Protein 3LWC (pdb70)

Foldseek 3Di:
DDDDDQVQQPCPVPDDQKDWGWNDFPVRWTKTKMWHHAWDKDKDAAFKKKAWQAAKKWKDFPVDIDIHHHGDMDIGHGTIMMITGHGHTTMDMMITHHD

CATH 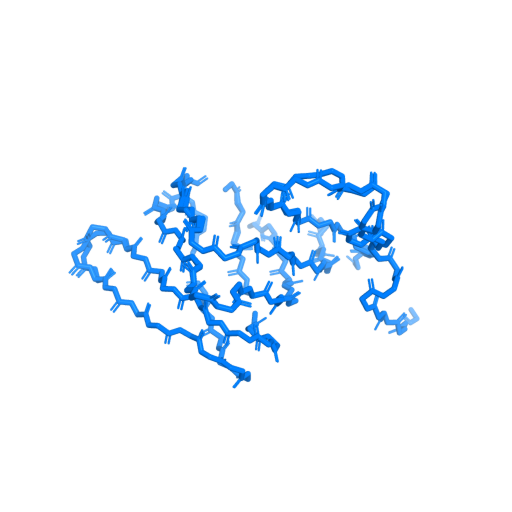classification: 2.60.120.10

InterPro domains:
  IPR010424 Acetate kinase EutQ [PF06249] (68-124)
  IPR010424 Acetate kinase EutQ [PTHR36169] (39-125)
  IPR011051 RmlC-like cupin domain superfamily [SSF51182] (10-126)
  IPR014710 RmlC-like jelly roll fold [G3DSA:2.60.120.10] (13-131)

Secondary structure (DSSP, 8-state):
-----GGGG-GGG--SSEEEEEEEE----EEEEEEE-TT-EEEE---EE--EEEEEEEEEETTEEEEE-TT-----TT--EEEEEEEEEEEEEEEEE--

Structure (mmCIF, N/CA/C/O backbone):
data_3LWC
#
_entry.id   3LWC
#
_cell.length_a   90.663
_cell.length_b   90.663
_cell.length_c   45.129
_cell.angle_alpha   90.000
_cell.angle_beta   90.000
_cell.angle_gamma   120.000
#
_symmetry.space_group_name_H-M   'P 65 2 2'
#
loop_
_entity.id
_entity.type
_entity.pdbx_description
1 polymer 'Uncharacterized protein'
2 non-polymer 'SULFATE ION'
3 non-polymer 1,2-ETHANEDIOL
4 water water
#
loop_
_atom_site.group_PDB
_atom_site.id
_atom_site.type_symbol
_atom_site.label_atom_id
_atom_site.label_alt_id
_atom_site.label_comp_id
_atom_site.label_asym_id
_atom_site.label_entity_id
_atom_site.label_seq_id
_atom_site.pdbx_PDB_ins_code
_atom_site.Cartn_x
_atom_site.Cartn_y
_atom_site.Cartn_z
_atom_site.occupancy
_atom_site.B_iso_or_equiv
_atom_site.auth_seq_id
_atom_site.auth_comp_id
_atom_site.auth_asym_id
_atom_site.auth_atom_id
_atom_site.pdbx_PDB_model_num
ATOM 6 N N . LYS A 1 5 ? 41.254 52.691 27.542 1.00 20.34 17 LYS A N 1
ATOM 7 C CA . LYS A 1 5 ? 41.312 51.243 27.832 1.00 16.63 17 LYS A CA 1
ATOM 8 C C . LYS A 1 5 ? 40.238 50.491 2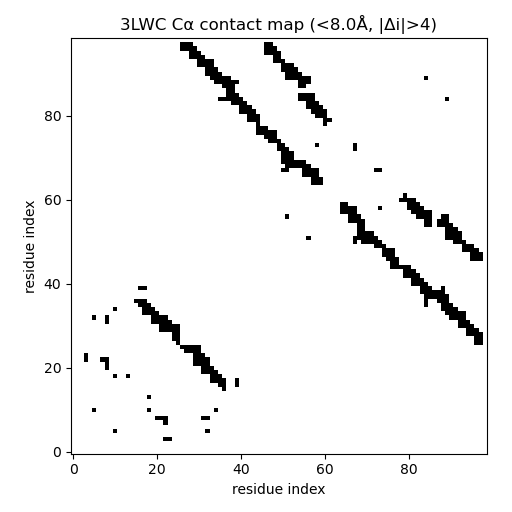7.056 1.00 12.43 17 LYS A C 1
ATOM 9 O O . LYS A 1 5 ? 39.192 51.039 26.699 1.00 13.46 17 LYS A O 1
ATOM 27 N N . ARG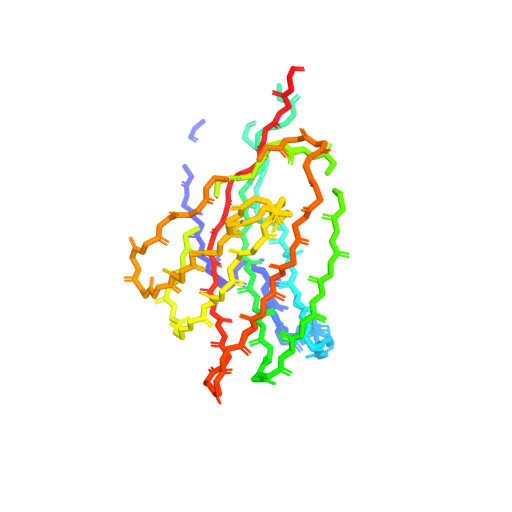 A 1 7 ? 37.115 48.268 26.353 1.00 8.85 19 ARG A N 1
ATOM 28 C CA . ARG A 1 7 ? 35.837 48.214 27.081 1.00 10.29 19 ARG A CA 1
ATOM 29 C C . ARG A 1 7 ? 34.867 47.324 26.311 1.00 9.70 19 ARG A C 1
ATOM 30 O O . ARG A 1 7 ? 34.819 47.365 25.094 1.00 10.63 19 ARG A O 1
ATOM 38 N N . LYS A 1 8 ? 34.053 46.556 27.023 1.00 9.59 20 LYS A N 1
ATOM 39 C CA . LYS A 1 8 ? 32.991 45.790 26.434 1.00 9.25 20 LYS A CA 1
ATOM 40 C C . LYS A 1 8 ? 31.638 46.373 26.823 1.00 9.17 20 LYS A C 1
ATOM 41 O O . LYS A 1 8 ? 31.450 46.844 27.969 1.00 10.32 20 LYS A O 1
ATOM 47 N N . PHE A 1 9 ? 30.726 46.347 25.868 1.00 7.83 21 PHE A N 1
ATOM 48 C CA . PHE A 1 9 ? 29.326 46.790 26.102 1.00 8.13 21 PHE A CA 1
ATOM 49 C C . PHE A 1 9 ? 28.382 45.719 25.629 1.00 8.67 21 PHE A C 1
ATOM 50 O O . PHE A 1 9 ? 28.673 44.999 24.659 1.00 9.10 21 PHE A O 1
ATOM 58 N N . THR A 1 10 ? 27.218 45.614 26.289 1.00 9.10 22 THR A N 1
ATOM 59 C CA . THR A 1 10 ? 26.156 44.756 25.833 1.00 9.72 22 THR A CA 1
ATOM 60 C C . THR A 1 10 ? 24.804 45.475 25.990 1.00 8.57 22 THR A C 1
ATOM 61 O O . THR A 1 10 ? 24.711 46.487 26.708 1.00 8.49 22 THR A O 1
ATOM 65 N N . ILE A 1 11 ? 23.768 44.922 25.345 1.00 9.15 23 ILE A N 1
ATOM 66 C CA . ILE A 1 11 ? 22.476 45.551 25.374 1.00 9.78 23 ILE A CA 1
ATOM 67 C C . ILE A 1 11 ? 21.939 45.623 26.791 1.00 8.90 23 ILE A C 1
ATOM 68 O O . ILE A 1 11 ? 21.150 46.531 27.120 1.00 9.68 23 ILE A O 1
ATOM 73 N N . ALA A 1 12 ? 22.334 44.705 27.665 1.00 9.19 24 ALA A N 1
ATOM 74 C CA . ALA A 1 12 ? 21.920 44.781 29.065 1.00 8.91 24 ALA A CA 1
ATOM 75 C C . ALA A 1 12 ? 22.325 46.093 29.740 1.00 9.15 24 ALA A C 1
ATOM 76 O O . ALA A 1 12 ? 21.668 46.554 30.692 1.00 11.11 24 ALA A O 1
ATOM 78 N N . ASP A 1 13 ? 23.407 46.722 29.279 1.00 8.68 25 ASP A N 1
ATOM 79 C CA . ASP A 1 13 ? 23.878 47.978 29.839 1.00 9.25 25 ASP A CA 1
ATOM 80 C C . ASP A 1 13 ? 22.883 49.117 29.618 1.00 9.87 25 ASP A C 1
ATOM 81 O O . ASP A 1 13 ? 22.967 50.114 30.323 1.00 11.29 25 ASP A O 1
ATOM 86 N N A ALA A 1 14 ? 21.957 48.938 28.673 0.50 9.66 26 ALA A N 1
ATOM 87 N N B ALA A 1 14 ? 22.014 49.020 28.612 0.50 10.59 26 ALA A N 1
ATOM 88 C CA A ALA A 1 14 ? 20.892 49.902 28.385 0.50 9.11 26 ALA A CA 1
ATOM 89 C CA B ALA A 1 14 ? 21.041 50.085 28.287 0.50 10.87 26 ALA A CA 1
ATOM 90 C C A ALA A 1 14 ? 19.639 49.754 29.247 0.50 9.82 26 ALA A C 1
ATOM 91 C C B ALA A 1 14 ? 19.759 49.909 29.099 0.50 12.24 26 ALA A C 1
ATOM 92 O O A ALA A 1 14 ? 18.685 50.565 29.030 0.50 8.93 26 ALA A O 1
ATOM 93 O O B ALA A 1 14 ? 19.115 50.873 29.580 0.50 12.02 26 ALA A O 1
ATOM 96 N N A SER A 1 15 ? 19.604 48.742 30.148 0.60 7.99 27 SER A N 1
ATOM 97 N N B SER A 1 15 ? 19.389 48.648 29.317 0.40 11.82 27 SER A N 1
ATOM 98 C CA A SER A 1 15 ? 18.505 48.548 31.098 0.60 8.71 27 SER A CA 1
ATOM 99 C CA B SER A 1 15 ? 18.185 48.357 30.094 0.40 12.36 27 SER A CA 1
ATOM 100 C C A SER A 1 15 ? 17.150 48.876 30.492 0.60 8.63 27 SER A C 1
ATOM 101 C C B SER A 1 15 ? 16.970 48.727 29.286 0.40 12.54 27 SER A C 1
ATOM 102 O O A SER A 1 15 ? 16.370 49.664 31.060 0.60 8.17 27 SER A O 1
ATOM 103 O O B SER A 1 15 ? 16.031 49.338 29.803 0.40 12.76 27 SER A O 1
ATOM 108 N N A LEU A 1 16 ? 16.867 48.285 29.329 0.60 8.75 28 LEU A N 1
ATOM 109 N N B LEU A 1 16 ? 16.981 48.347 28.018 0.40 12.77 28 LEU A N 1
ATOM 110 C CA A LEU A 1 16 ? 15.696 48.664 28.570 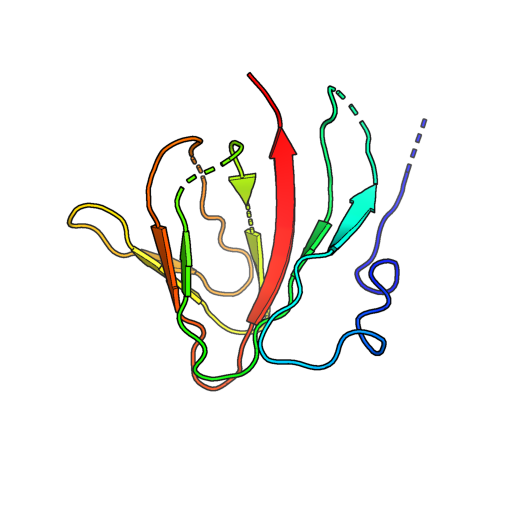0.60 8.96 28 LEU A CA 1
ATOM 111 C CA B LEU A 1 16 ? 15.989 48.876 27.110 0.40 12.96 28 LEU A CA 1
ATOM 112 C C A LEU A 1 16 ? 14.370 48.348 29.271 0.60 9.11 28 LEU A C 1
ATOM 113 C C B LEU A 1 16 ? 14.570 48.641 27.680 0.40 15.28 28 LEU A C 1
ATOM 114 O O A LEU A 1 16 ? 13.367 49.006 28.949 0.60 8.98 28 LEU A O 1
ATOM 115 O O B LEU A 1 16 ? 13.593 48.624 26.929 0.40 15.01 28 LEU A O 1
ATOM 124 N N A GLU A 1 17 ? 14.345 47.419 30.221 0.60 8.33 29 GLU A N 1
ATOM 125 N N B GLU A 1 17 ? 14.464 48.581 29.024 0.40 17.54 29 GLU A N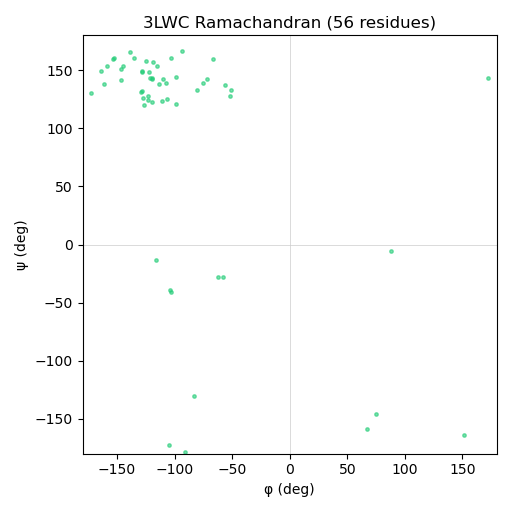 1
ATOM 126 C CA A GLU A 1 17 ? 13.108 47.115 30.943 0.60 7.98 29 GLU A CA 1
ATOM 127 C CA B GLU A 1 17 ? 13.170 48.319 29.715 0.40 18.51 29 GLU A CA 1
ATOM 128 C C A GLU A 1 17 ? 12.575 48.256 31.775 0.60 6.66 29 GLU A C 1
ATOM 129 C C B GLU A 1 17 ? 12.839 49.088 31.045 0.40 19.81 29 GLU A C 1
ATOM 130 O O A GLU A 1 17 ? 11.426 48.277 32.211 0.60 8.48 29 GLU A O 1
ATOM 131 O O B GLU A 1 17 ? 11.656 49.183 31.395 0.40 20.99 29 GLU A O 1
ATOM 142 N N A ARG A 1 18 ? 13.451 49.230 32.064 0.50 6.99 30 ARG A N 1
ATOM 143 N N B ARG A 1 18 ? 13.823 49.575 31.824 0.50 20.71 30 ARG A N 1
ATOM 144 C CA A ARG A 1 18 ? 13.040 50.440 32.756 0.50 7.90 30 ARG A CA 1
ATOM 145 C CA B ARG A 1 18 ? 13.484 50.515 32.877 0.50 21.50 30 ARG A CA 1
ATOM 146 C C A ARG A 1 18 ? 12.288 51.455 31.908 0.50 8.77 30 ARG A C 1
ATOM 147 C C B ARG A 1 18 ? 12.777 51.514 32.021 0.50 21.24 30 ARG A C 1
ATOM 148 O O A ARG A 1 18 ? 11.672 52.363 32.494 0.50 8.94 30 ARG A O 1
ATOM 149 O O B ARG A 1 18 ? 12.253 52.537 32.486 0.50 21.72 30 ARG A O 1
ATOM 164 N N A SER A 1 19 ? 12.356 51.337 30.583 0.50 9.21 31 SER A N 1
ATOM 165 N N B SER A 1 19 ? 12.775 51.163 30.741 0.50 20.81 31 SER A N 1
ATOM 166 C CA A SER A 1 19 ? 11.835 52.330 29.666 0.50 11.11 31 SER A CA 1
ATOM 167 C CA B SER A 1 19 ? 12.606 52.102 29.704 0.50 20.35 31 SER A CA 1
ATOM 168 C C A SER A 1 19 ? 10.850 51.693 28.718 0.50 11.18 31 SER A C 1
ATOM 169 C C B SER A 1 19 ? 11.267 51.855 29.051 0.50 19.06 31 SER A C 1
ATOM 170 O O A SER A 1 19 ? 11.056 51.703 27.498 0.50 10.72 31 SER A O 1
ATOM 171 O O B SER A 1 19 ? 11.083 50.971 28.208 0.50 19.02 31 SER A O 1
ATOM 176 N N A PRO A 1 20 ? 9.739 51.172 29.249 0.50 11.64 32 PRO A N 1
ATOM 177 N N B PRO A 1 20 ? 10.292 52.596 29.549 0.50 18.08 32 PRO A N 1
ATOM 178 C CA A PRO A 1 20 ? 8.710 50.686 28.350 0.50 12.07 32 PRO A CA 1
ATOM 179 C CA B PRO A 1 20 ? 9.020 52.818 28.946 0.50 17.96 32 PRO A CA 1
ATOM 180 C C A PRO A 1 20 ? 8.147 51.816 27.493 0.50 12.03 32 PRO A C 1
ATOM 181 C C B PRO A 1 20 ? 9.267 53.256 27.514 0.50 17.09 32 PRO A C 1
ATOM 182 O O A PRO A 1 20 ? 8.214 52.982 27.860 0.50 12.25 32 PRO A O 1
ATOM 183 O O B PRO A 1 20 ? 10.314 53.831 27.212 0.50 18.52 32 PRO A O 1
ATOM 190 N N A GLY A 1 21 ? 7.648 51.461 26.326 0.50 12.10 33 GLY A N 1
ATOM 191 N N B GLY A 1 21 ? 8.337 52.994 26.615 0.50 16.38 33 GLY A N 1
ATOM 192 C CA A GLY A 1 21 ? 7.165 52.476 25.410 0.50 11.39 33 GLY A CA 1
ATOM 193 C CA B GLY A 1 21 ? 8.417 53.641 25.324 0.50 16.12 33 GLY A CA 1
ATOM 194 C C A GLY A 1 21 ? 7.332 51.985 24.016 0.50 11.03 33 GLY A C 1
ATOM 195 C C B GLY A 1 21 ? 8.210 52.737 24.135 0.50 15.48 33 GLY A C 1
ATOM 196 O O A GLY A 1 21 ? 7.626 50.828 23.781 0.50 11.64 33 GLY A O 1
ATOM 197 O O B GLY A 1 21 ? 8.616 51.566 24.118 0.50 16.36 33 GLY A O 1
ATOM 198 N N A GLN A 1 22 ? 7.235 52.886 23.064 0.50 9.50 34 GLN A N 1
ATOM 199 N N B GLN A 1 22 ? 7.578 53.300 23.122 0.50 13.82 34 GLN A N 1
ATOM 200 C CA A GLN A 1 22 ? 7.296 52.476 21.692 0.50 9.39 34 GLN A CA 1
ATOM 201 C CA B GLN A 1 22 ? 7.439 52.647 21.845 0.50 13.18 34 GLN A CA 1
ATOM 202 C C A GLN A 1 22 ? 8.701 52.490 21.114 0.50 9.34 34 GLN A C 1
ATOM 203 C C B GLN A 1 22 ? 8.801 52.469 21.205 0.50 13.00 34 GLN A C 1
ATOM 204 O O A GLN A 1 22 ? 8.957 51.922 20.042 0.50 7.69 34 GLN A O 1
ATOM 205 O O B GLN A 1 22 ? 9.044 51.453 20.532 0.50 13.04 34 GLN A O 1
ATOM 216 N N A GLU A 1 23 ? 9.640 53.115 21.814 0.50 8.58 35 GLU A N 1
ATOM 217 N N B GLU A 1 23 ? 9.669 53.469 21.417 0.50 11.26 35 GLU A N 1
ATOM 218 C CA A GLU A 1 23 ? 10.984 53.188 21.305 0.50 9.41 35 GLU A CA 1
ATOM 219 C CA B GLU A 1 23 ? 11.067 53.445 21.070 0.50 11.11 35 GLU A CA 1
ATOM 220 C C A GLU A 1 23 ? 11.922 53.724 22.353 0.50 9.78 35 GLU A C 1
ATOM 221 C C B GLU A 1 23 ? 11.890 53.723 22.346 0.50 10.95 35 GLU A C 1
ATOM 222 O O A GLU A 1 23 ? 11.649 54.770 22.956 0.50 8.14 35 GLU A O 1
ATOM 223 O O B GLU A 1 23 ? 11.390 54.264 23.372 0.50 9.41 35 GLU A O 1
ATOM 234 N N A ALA A 1 24 ? 13.054 53.025 22.506 0.50 8.58 36 ALA A N 1
ATOM 235 N N B ALA A 1 24 ? 13.176 53.373 22.261 0.50 9.17 36 ALA A N 1
ATOM 236 C CA A ALA A 1 24 ? 14.173 53.486 23.346 0.50 8.75 36 ALA A CA 1
ATOM 237 C CA B ALA A 1 24 ? 14.124 53.695 23.338 0.50 9.01 36 ALA A CA 1
ATOM 238 C C A ALA A 1 24 ? 15.479 53.609 22.514 0.50 9.18 36 ALA A C 1
ATOM 239 C C B ALA A 1 24 ? 15.513 53.523 22.784 0.50 8.89 36 ALA A C 1
ATOM 240 O O A ALA A 1 24 ? 15.757 52.822 21.599 0.50 9.45 36 ALA A O 1
ATOM 241 O O B ALA A 1 24 ? 15.878 52.398 22.386 0.50 7.75 36 ALA A O 1
ATOM 244 N N . ASP A 1 25 ? 16.272 54.635 22.780 1.00 9.56 37 ASP A N 1
ATOM 245 C CA . ASP A 1 25 ? 17.650 54.700 22.263 1.00 10.69 37 ASP A CA 1
ATOM 246 C C . ASP A 1 25 ? 18.483 55.207 23.398 1.00 10.20 37 ASP A C 1
ATOM 247 O O . ASP A 1 25 ? 18.397 56.387 23.762 1.00 10.84 37 ASP A O 1
ATOM 252 N N . ILE A 1 26 ? 19.261 54.336 24.005 1.00 9.40 38 ILE A N 1
ATOM 253 C CA . ILE A 1 26 ? 19.944 54.618 25.249 1.00 8.85 38 ILE A CA 1
ATOM 254 C C . ILE A 1 26 ? 21.450 54.440 25.123 1.00 8.53 38 ILE A C 1
ATOM 255 O O . ILE A 1 26 ? 21.907 53.384 24.648 1.00 8.02 38 ILE A O 1
ATOM 260 N N . SER A 1 27 ? 22.203 55.466 25.525 1.00 8.57 39 SER A N 1
ATOM 261 C CA . SER A 1 27 ? 23.678 55.385 25.476 1.00 8.72 39 SER A CA 1
ATOM 262 C C . SER A 1 27 ? 24.178 54.455 26.540 1.00 10.24 39 SER A C 1
ATOM 263 O O . SER A 1 27 ? 23.660 54.418 27.665 1.00 12.38 39 SER A O 1
ATOM 266 N N . VAL A 1 28 ? 25.214 53.698 26.202 1.00 8.76 40 VAL A N 1
ATOM 267 C CA . VAL A 1 28 ? 25.900 52.812 27.142 1.00 9.55 40 VAL A CA 1
ATOM 268 C C . VAL A 1 28 ? 27.353 53.202 27.379 1.00 9.54 40 VAL A C 1
ATOM 269 O O . VAL A 1 28 ? 27.974 52.714 28.314 1.00 10.86 40 VAL A O 1
ATOM 273 N N . GLY A 1 29 ? 27.922 54.076 26.555 1.00 10.07 41 GLY A N 1
ATOM 274 C CA . GLY A 1 29 ? 29.318 54.480 26.774 1.00 10.63 41 GLY A CA 1
ATOM 275 C C . GLY A 1 29 ? 29.652 55.725 26.005 1.00 11.10 41 GLY A C 1
ATOM 276 O O . GLY A 1 29 ? 29.099 55.959 24.943 1.00 9.85 41 GLY A O 1
ATOM 277 N N . ASN A 1 30 ? 30.561 56.517 26.556 1.00 10.62 42 ASN A N 1
ATOM 278 C CA . ASN A 1 30 ? 31.133 57.628 25.814 1.00 12.96 42 ASN A CA 1
ATOM 279 C C . ASN A 1 30 ? 32.628 57.393 25.715 1.00 14.37 42 ASN A C 1
ATOM 280 O O . ASN A 1 30 ? 33.299 57.170 26.740 1.00 14.17 42 ASN A O 1
ATOM 285 N N . LEU A 1 31 ? 33.115 57.358 24.495 1.00 16.96 43 LEU A N 1
ATOM 286 C CA . LEU A 1 31 ? 34.505 56.940 24.219 1.00 19.58 43 LEU A CA 1
ATOM 287 C C . LEU A 1 31 ? 35.323 58.178 23.929 1.00 20.79 43 LEU A C 1
ATOM 288 O O . LEU A 1 31 ? 34.806 59.168 23.398 1.00 22.78 43 LEU A O 1
ATOM 293 N N . GLY A 1 38 ? 35.631 64.263 21.007 1.00 31.92 50 GLY A N 1
ATOM 294 C CA . GLY A 1 38 ? 34.442 63.463 21.345 1.00 31.16 50 GLY A CA 1
ATOM 295 C C . GLY A 1 38 ? 33.249 64.370 21.611 1.00 31.08 50 GLY A C 1
ATOM 296 O O . GLY A 1 38 ? 33.274 65.543 21.227 1.00 32.62 50 GLY A O 1
ATOM 297 N N . PRO A 1 39 ? 32.186 63.849 22.253 1.00 29.67 51 PRO A N 1
ATOM 298 C CA . PRO A 1 39 ? 32.049 62.451 22.646 1.00 28.30 51 PRO A CA 1
ATOM 299 C C . PRO A 1 39 ? 31.733 61.572 21.431 1.00 25.03 51 PRO A C 1
ATOM 300 O O . PRO A 1 39 ? 30.987 61.988 20.558 1.00 26.87 51 PRO A O 1
ATOM 304 N N . ILE A 1 40 ? 32.345 60.401 21.371 1.00 21.36 52 ILE A N 1
ATOM 305 C CA . ILE A 1 40 ? 31.877 59.333 20.497 1.00 18.92 52 ILE A CA 1
ATOM 306 C C . ILE A 1 40 ? 31.061 58.427 21.412 1.00 15.75 52 ILE A C 1
ATOM 307 O O . ILE A 1 40 ? 31.555 57.944 22.431 1.00 15.59 52 ILE A O 1
ATOM 312 N N . THR A 1 41 ? 29.793 58.250 21.086 1.00 10.79 53 THR A N 1
ATOM 313 C CA . THR A 1 41 ? 28.864 57.585 21.991 1.00 10.44 53 THR A CA 1
ATOM 314 C C . THR A 1 41 ? 28.400 56.289 21.367 1.00 9.23 53 THR A C 1
ATOM 315 O O . THR A 1 41 ? 28.109 56.220 20.165 1.00 11.14 53 THR A O 1
ATOM 319 N N A ILE A 1 42 ? 28.315 55.263 22.202 0.50 6.98 54 ILE A N 1
ATOM 320 N N B ILE A 1 42 ? 28.327 55.247 22.171 0.50 8.36 54 ILE A N 1
ATOM 321 C CA A ILE A 1 42 ? 27.800 53.947 21.840 0.50 6.47 54 ILE A CA 1
ATOM 322 C CA B ILE A 1 42 ? 27.781 53.983 21.720 0.50 8.74 54 ILE A CA 1
ATOM 323 C C A ILE A 1 42 ? 26.442 53.781 22.520 0.50 6.66 54 ILE A C 1
ATOM 324 C C B ILE A 1 42 ? 26.489 53.705 22.512 0.50 8.09 54 ILE A C 1
ATOM 325 O O A ILE A 1 42 ? 26.279 54.180 23.677 0.50 6.78 54 ILE A O 1
ATOM 326 O O B ILE A 1 42 ? 26.423 53.929 23.730 0.50 8.04 54 ILE A O 1
ATOM 335 N N . GLY A 1 43 ? 25.481 53.201 21.818 1.00 7.01 55 GLY A N 1
ATOM 336 C CA . GLY A 1 43 ? 24.193 52.930 22.411 1.00 7.66 55 GLY A CA 1
ATOM 337 C C . GLY A 1 43 ? 23.487 51.747 21.813 1.00 6.17 55 GLY A C 1
ATOM 338 O O . GLY A 1 43 ? 23.948 51.173 20.836 1.00 7.29 55 GLY A O 1
ATOM 339 N N . TYR A 1 44 ? 22.349 51.415 22.392 1.00 6.78 56 TYR A N 1
ATOM 340 C CA . TYR A 1 44 ? 21.446 50.412 21.850 1.00 7.31 56 TYR A CA 1
ATOM 341 C C . TYR A 1 44 ? 20.043 50.962 21.752 1.00 8.27 56 TYR A C 1
ATOM 342 O O . TYR A 1 44 ? 19.641 51.802 22.572 1.00 8.80 56 TYR A O 1
ATOM 351 N N . GLY A 1 45 ? 19.305 50.494 20.753 1.00 7.95 57 GLY A N 1
ATOM 352 C CA . GLY A 1 45 ? 17.924 50.901 20.553 1.00 9.07 57 GLY A CA 1
ATOM 353 C C . GLY A 1 45 ? 16.950 49.745 20.498 1.00 8.86 57 GLY A C 1
ATOM 354 O O . GLY A 1 45 ? 17.302 48.607 20.119 1.00 8.34 57 GLY A O 1
ATOM 355 N N A ARG A 1 46 ? 15.689 50.045 20.775 0.50 8.42 58 ARG A N 1
ATOM 356 N N B ARG A 1 46 ? 15.720 49.992 20.963 0.50 8.03 58 ARG A N 1
ATOM 357 C CA A ARG A 1 46 ? 14.615 49.066 20.734 0.50 8.76 58 ARG A CA 1
ATOM 358 C CA B ARG A 1 46 ? 14.577 49.085 20.801 0.50 8.16 58 ARG A CA 1
ATOM 359 C C A ARG A 1 46 ? 13.383 49.767 20.216 0.50 8.70 58 ARG A C 1
ATOM 360 C C B ARG A 1 46 ? 13.460 49.849 20.098 0.50 8.08 58 ARG A C 1
ATOM 361 O O A ARG A 1 46 ? 12.985 50.802 20.764 0.50 8.20 58 ARG A O 1
ATOM 362 O O B ARG A 1 46 ? 13.236 51.031 20.358 0.50 8.09 58 ARG A O 1
ATOM 377 N N . TYR A 1 47 ? 12.753 49.151 19.202 1.00 8.99 59 TYR A N 1
ATOM 378 C CA . TYR A 1 47 ? 11.565 49.667 18.569 1.00 8.41 59 TYR A CA 1
ATOM 379 C C . TYR A 1 47 ? 10.474 48.637 18.696 1.00 8.57 59 TYR A C 1
ATOM 380 O O . TYR A 1 47 ? 10.656 47.472 18.326 1.00 9.13 59 TYR A O 1
ATOM 389 N N . ALA A 1 48 ? 9.313 49.058 19.206 1.00 8.80 60 ALA A N 1
ATOM 390 C CA . ALA A 1 48 ? 8.135 48.188 19.225 1.00 8.16 60 ALA A CA 1
ATOM 391 C C . ALA A 1 48 ? 7.682 47.929 17.793 1.00 8.82 60 ALA A C 1
ATOM 392 O O . ALA A 1 48 ? 7.952 48.721 16.905 1.00 9.24 60 ALA A O 1
ATOM 394 N N . PRO A 1 49 ? 6.918 46.856 17.570 1.00 8.57 61 PRO A N 1
ATOM 395 C CA . PRO A 1 49 ? 6.360 46.606 16.240 1.00 8.61 61 PRO A CA 1
ATOM 396 C C . PRO A 1 49 ? 5.547 47.766 15.728 1.00 9.02 61 PRO A C 1
ATOM 397 O O . PRO A 1 49 ? 4.739 48.348 16.452 1.00 9.73 61 PRO A O 1
ATOM 401 N N . GLY A 1 50 ? 5.743 48.083 14.450 1.00 9.79 62 GLY A N 1
ATOM 402 C CA . GLY A 1 50 ? 4.855 48.973 13.758 1.00 12.32 62 GLY A CA 1
ATOM 403 C C . GLY A 1 50 ? 4.925 50.424 14.107 1.00 13.98 62 GLY A C 1
ATOM 404 O O . GLY A 1 50 ? 3.889 51.130 13.968 1.00 19.94 62 GLY A O 1
ATOM 405 N N A GLN A 1 51 ? 6.078 50.865 14.644 0.50 13.60 63 GLN A N 1
ATOM 406 N N B GLN A 1 51 ? 6.057 50.906 14.500 0.50 12.31 63 GLN A N 1
ATOM 407 C CA A GLN A 1 51 ? 6.392 52.256 15.156 0.50 13.82 63 GLN A CA 1
ATOM 408 C CA B GLN A 1 51 ? 6.102 52.278 14.896 0.50 12.65 63 GLN A CA 1
ATOM 409 C C A GLN A 1 51 ? 7.081 53.062 14.041 0.50 13.05 63 GLN A C 1
ATOM 410 C C B GLN A 1 51 ? 6.842 53.033 13.881 0.50 12.70 63 GLN A C 1
ATOM 411 O O A GLN A 1 51 ? 8.080 52.547 13.507 0.50 10.60 63 GLN A O 1
ATOM 412 O O B GLN A 1 51 ? 7.340 52.483 12.874 0.50 11.91 63 GLN A O 1
ATOM 423 N N A SER A 1 52 ? 6.541 54.256 13.643 0.50 11.47 64 SER A N 1
ATOM 424 N N B SER A 1 52 ? 6.952 54.323 14.160 0.50 12.15 64 SER A N 1
ATOM 425 C CA A SER A 1 52 ? 7.227 55.214 12.737 0.50 11.48 64 SER A CA 1
ATOM 426 C CA B SER A 1 52 ? 7.568 55.149 13.216 0.50 12.53 64 SER A CA 1
ATOM 427 C C A SER A 1 52 ? 7.540 56.584 13.391 0.50 10.96 64 SER A C 1
ATOM 428 C C B SER A 1 52 ? 7.734 56.511 13.751 0.50 11.82 64 SER A C 1
ATOM 429 O O A SER A 1 52 ? 6.624 57.177 13.974 0.50 10.56 64 SER A O 1
ATOM 430 O O B SER A 1 52 ? 7.014 57.014 14.622 0.50 11.23 64 SER A O 1
ATOM 435 N N . LEU A 1 53 ? 8.777 57.090 13.266 1.00 11.86 65 LEU A N 1
ATOM 436 C CA . LEU A 1 53 ? 9.081 58.419 13.675 1.00 13.92 65 LEU A CA 1
ATOM 437 C C . LEU A 1 53 ? 10.016 59.078 12.717 1.00 14.00 65 LEU A C 1
ATOM 438 O O . LEU A 1 53 ? 10.719 58.428 11.957 1.00 14.41 65 LEU A O 1
ATOM 443 N N . THR A 1 54 ? 9.983 60.388 12.754 1.00 12.11 66 THR A N 1
ATOM 444 C CA . THR A 1 54 ? 10.726 61.201 11.822 1.00 12.39 66 THR A CA 1
ATOM 445 C C . THR A 1 54 ? 11.509 62.189 12.630 1.00 11.60 66 THR A C 1
ATOM 446 O O . THR A 1 54 ? 10.960 62.852 13.529 1.00 12.39 66 THR A O 1
ATOM 450 N N . GLU A 1 55 ? 12.788 62.328 12.338 1.00 10.72 67 GLU A N 1
ATOM 451 C CA . GLU A 1 55 ? 13.681 63.190 13.087 1.00 10.88 67 GLU A CA 1
ATOM 452 C C . GLU A 1 55 ? 14.733 63.801 12.184 1.00 11.00 67 GLU A C 1
ATOM 453 O O . GLU A 1 55 ? 15.262 63.112 11.315 1.00 10.79 67 GLU A O 1
ATOM 455 N N . THR A 1 56 ? 15.078 65.049 12.407 1.00 9.55 68 THR A N 1
ATOM 456 C CA . THR A 1 56 ? 16.273 65.632 11.826 1.00 9.63 68 THR A CA 1
ATOM 457 C C . THR A 1 56 ? 17.434 65.249 12.700 1.00 10.71 68 THR A C 1
ATOM 458 O O . THR A 1 56 ? 17.444 65.523 13.898 1.00 13.90 68 THR A O 1
ATOM 470 N N . ALA A 1 58 ? 20.543 65.145 14.866 1.00 11.93 70 ALA A N 1
ATOM 471 C CA . ALA A 1 58 ? 21.341 66.117 15.607 1.00 12.60 70 ALA A CA 1
ATOM 472 C C . ALA A 1 58 ? 22.837 65.852 15.537 1.00 12.27 70 ALA A C 1
ATOM 473 O O . ALA A 1 58 ? 23.630 66.726 15.811 1.00 13.70 70 ALA A O 1
ATOM 475 N N A VAL A 1 59 ? 23.161 64.595 15.248 0.60 11.25 71 VAL A N 1
ATOM 476 N N B VAL A 1 59 ? 23.216 64.649 15.079 0.40 11.89 71 VAL A N 1
ATOM 477 C CA A VAL A 1 59 ? 24.519 64.117 15.153 0.60 10.91 71 VAL A CA 1
ATOM 478 C CA B VAL A 1 59 ? 24.596 64.130 15.124 0.40 11.93 71 VAL A CA 1
ATOM 479 C C A VAL A 1 59 ? 24.510 63.041 14.091 0.60 9.95 71 VAL A C 1
ATOM 480 C C B VAL A 1 59 ? 24.771 63.122 13.967 0.40 11.25 71 VAL A C 1
ATOM 481 O O A VAL A 1 59 ? 23.494 62.402 13.813 0.60 9.23 71 VAL A O 1
ATOM 482 O O B VAL A 1 59 ? 23.769 62.665 13.426 0.40 11.08 71 VAL A O 1
ATOM 489 N N A ASP A 1 60 ? 25.684 62.809 13.508 0.50 9.41 72 ASP A N 1
ATOM 490 N N B ASP A 1 60 ? 25.993 62.761 13.552 0.50 10.95 72 ASP A N 1
ATOM 491 C CA A ASP A 1 60 ? 25.925 61.675 12.613 0.50 9.35 72 ASP A CA 1
ATOM 492 C CA B ASP A 1 60 ? 26.105 61.623 12.641 0.50 10.79 72 ASP A CA 1
ATOM 493 C C A ASP A 1 60 ? 25.798 60.358 13.383 0.50 9.55 72 ASP A C 1
ATOM 494 C C B ASP A 1 60 ? 25.732 60.364 13.444 0.50 10.45 72 ASP A C 1
ATOM 495 O O A ASP A 1 60 ? 26.392 60.211 14.464 0.50 9.73 72 ASP A O 1
ATOM 496 O O B ASP A 1 60 ? 26.016 60.289 14.654 0.50 10.78 72 ASP A O 1
ATOM 505 N N . ASP A 1 61 ? 25.074 59.405 12.805 1.00 9.79 73 ASP A N 1
ATOM 506 C CA . ASP A 1 61 ? 24.690 58.165 13.488 1.00 10.93 73 ASP A CA 1
ATOM 507 C C . ASP A 1 61 ? 24.939 56.983 12.566 1.00 11.04 73 ASP A C 1
ATOM 508 O O . ASP A 1 61 ? 24.415 56.953 11.456 1.00 11.59 73 ASP A O 1
ATOM 513 N N . VAL A 1 62 ? 25.768 56.031 12.993 1.00 9.23 74 VAL A N 1
ATOM 514 C CA . VAL A 1 62 ? 25.967 54.755 12.302 1.00 9.65 74 VAL A CA 1
ATOM 515 C C . VAL A 1 62 ? 25.189 53.702 13.104 1.00 9.91 74 VAL A C 1
ATOM 516 O O . VAL A 1 62 ? 25.558 53.381 14.246 1.00 10.27 74 VAL A O 1
ATOM 536 N N . ILE A 1 64 ? 23.301 49.880 13.382 1.00 8.82 76 ILE A N 1
ATOM 537 C CA . ILE A 1 64 ? 23.258 48.489 12.882 1.00 9.16 76 ILE A CA 1
ATOM 538 C C . ILE A 1 64 ? 22.062 47.786 13.473 1.00 8.98 76 ILE A C 1
ATOM 539 O O . ILE A 1 64 ? 21.810 47.839 14.695 1.00 9.02 76 ILE A O 1
ATOM 544 N N . VAL A 1 65 ? 21.267 47.139 12.637 1.00 8.62 77 VAL A N 1
ATOM 545 C CA . VAL A 1 65 ? 20.119 46.388 13.107 1.00 8.65 77 VAL A CA 1
ATOM 546 C C . VAL A 1 65 ? 20.647 45.036 13.610 1.00 8.46 77 VAL A C 1
ATOM 547 O O . VAL A 1 65 ? 21.456 44.378 12.938 1.00 9.22 77 VAL A O 1
ATOM 551 N N . LEU A 1 66 ? 20.198 44.636 14.785 1.00 8.12 78 LEU A N 1
ATOM 552 C CA . LEU A 1 66 ? 20.592 43.369 15.397 1.00 8.59 78 LEU A CA 1
ATOM 553 C C . LEU A 1 66 ? 19.503 42.325 15.260 1.00 8.91 78 LEU A C 1
ATOM 554 O O . LEU A 1 66 ? 19.810 41.143 15.077 1.00 10.60 78 LEU A O 1
ATOM 559 N N . GLU A 1 67 ? 18.248 42.722 15.441 1.00 8.37 79 GLU A N 1
ATOM 560 C CA . GLU A 1 67 ? 17.102 41.819 15.356 1.00 8.81 79 GLU A CA 1
ATOM 561 C C . GLU A 1 67 ? 15.955 42.600 14.749 1.00 7.96 79 GLU A C 1
ATOM 562 O O . GLU A 1 67 ? 15.882 43.822 14.907 1.00 7.94 79 GLU A O 1
ATOM 568 N N . GLY A 1 68 ? 15.028 41.916 14.099 1.00 8.35 80 GLY A N 1
ATOM 569 C CA . GLY A 1 68 ? 13.884 42.566 13.520 1.00 8.83 80 GLY A CA 1
ATOM 570 C C . GLY A 1 68 ? 14.252 43.304 12.256 1.00 9.17 80 GLY A C 1
ATOM 571 O O . GLY A 1 68 ? 15.103 42.850 11.458 1.00 9.82 80 GLY A O 1
ATOM 572 N N . ARG A 1 69 ? 13.593 44.425 12.013 1.00 8.80 81 ARG A N 1
ATOM 573 C CA . ARG A 1 69 ? 13.747 45.121 10.744 1.00 8.97 81 ARG A CA 1
ATOM 574 C C . ARG A 1 69 ? 13.280 46.560 10.857 1.00 8.38 81 ARG A C 1
ATOM 575 O O . ARG A 1 69 ? 12.264 46.831 11.496 1.00 8.67 81 ARG A O 1
ATOM 583 N N . LEU A 1 70 ? 14.052 47.468 10.248 1.00 8.95 82 LEU A N 1
ATOM 584 C CA . LEU A 1 70 ? 13.680 48.882 10.088 1.00 9.35 82 LEU A CA 1
ATOM 585 C C . LEU A 1 70 ? 13.679 49.256 8.624 1.00 10.64 82 LEU A C 1
ATOM 586 O O . LEU A 1 70 ? 14.449 48.702 7.832 1.00 11.85 82 LEU A O 1
ATOM 591 N N . SER A 1 71 ? 12.819 50.180 8.254 1.00 9.47 83 SER A N 1
ATOM 592 C CA . SER A 1 71 ? 12.968 50.943 7.013 1.00 10.11 83 SER A CA 1
ATOM 593 C C . SER A 1 71 ? 13.380 52.351 7.377 1.00 9.56 83 SER A C 1
ATOM 594 O O . SER A 1 71 ? 12.924 52.880 8.395 1.00 10.60 83 SER A O 1
ATOM 597 N N . VAL A 1 72 ? 14.299 52.923 6.614 1.00 8.34 84 VAL A N 1
ATOM 598 C CA . VAL A 1 72 ? 14.809 54.269 6.840 1.00 9.09 84 VAL A CA 1
ATOM 599 C C . VAL A 1 72 ? 14.677 55.040 5.538 1.00 8.01 84 VAL A C 1
ATOM 600 O O . VAL A 1 72 ? 15.129 54.581 4.471 1.00 8.69 84 VAL A O 1
ATOM 604 N N . SER A 1 73 ? 14.022 56.189 5.626 1.00 9.35 85 SER A N 1
ATOM 605 C CA . SER A 1 73 ? 13.742 57.017 4.443 1.00 10.41 85 SER A CA 1
ATOM 606 C C . SER A 1 73 ? 14.211 58.443 4.634 1.00 10.93 85 SER A C 1
ATOM 607 O O . SER A 1 73 ? 14.063 59.006 5.713 1.00 11.80 85 SER A O 1
ATOM 610 N N A THR A 1 74 ? 14.848 58.997 3.600 0.50 11.35 86 THR A N 1
ATOM 611 N N B THR A 1 74 ? 14.713 59.012 3.551 0.50 10.41 86 THR A N 1
ATOM 612 C CA A THR A 1 74 ? 15.151 60.429 3.527 0.50 12.86 86 THR A CA 1
ATOM 613 C CA B THR A 1 74 ? 14.850 60.443 3.402 0.50 10.93 86 THR A CA 1
ATOM 614 C C A THR A 1 74 ? 15.138 60.892 2.075 0.50 14.45 86 THR A C 1
ATOM 615 C C B THR A 1 74 ? 13.832 60.871 2.344 0.50 12.61 86 THR A C 1
ATOM 616 O O A THR A 1 74 ? 15.410 60.115 1.165 0.50 15.36 86 THR A O 1
ATOM 617 O O B THR A 1 74 ? 13.014 60.058 1.874 0.50 12.86 86 THR A O 1
ATOM 624 N N A ASP A 1 75 ? 14.829 62.172 1.885 0.50 15.62 87 ASP A N 1
ATOM 625 N N B ASP A 1 75 ? 13.845 62.142 1.974 0.50 12.92 87 ASP A N 1
ATOM 626 C CA A ASP A 1 75 ? 14.641 62.725 0.558 0.50 16.84 87 ASP A CA 1
ATOM 627 C CA B ASP A 1 75 ? 13.045 62.550 0.829 0.50 13.92 87 ASP A CA 1
ATOM 628 C C A ASP A 1 75 ? 13.687 61.796 -0.180 0.50 17.74 87 ASP A C 1
ATOM 629 C C B ASP A 1 75 ? 13.491 61.707 -0.402 0.50 14.78 87 ASP A C 1
ATOM 630 O O A ASP A 1 75 ? 12.552 61.558 0.272 0.50 19.45 87 ASP A O 1
ATOM 631 O O B ASP A 1 75 ? 12.660 61.122 -1.098 0.50 16.42 87 ASP A O 1
ATOM 634 N N A GLY A 1 76 ? 14.149 61.256 -1.296 0.50 17.59 88 GLY A N 1
ATOM 635 N N B GLY A 1 76 ? 14.793 61.612 -0.636 0.50 14.23 88 GLY A N 1
ATOM 636 C CA A GLY A 1 76 ? 13.295 60.427 -2.125 0.50 17.58 88 GLY A CA 1
ATOM 637 C CA B GLY A 1 76 ? 15.295 60.982 -1.853 0.50 14.31 88 GLY A CA 1
ATOM 638 C C A GLY A 1 76 ? 13.699 58.976 -2.081 0.50 17.05 88 GLY A C 1
ATOM 639 C C B GLY A 1 76 ? 15.274 59.449 -1.939 0.50 14.56 88 GLY A C 1
ATOM 640 O O A GLY A 1 76 ? 13.437 58.228 -3.016 0.50 17.77 88 GLY A O 1
ATOM 641 O O B GLY A 1 76 ? 15.311 58.893 -3.034 0.50 15.16 88 GLY A O 1
ATOM 642 N N A GLU A 1 77 ? 14.310 58.551 -0.979 0.50 15.04 89 GLU A N 1
ATOM 643 N N B GLU A 1 77 ? 15.251 58.733 -0.815 0.50 13.70 89 GLU A N 1
ATOM 644 C CA A GLU A 1 77 ? 14.974 57.263 -0.977 0.50 14.84 89 GLU A CA 1
ATOM 645 C CA B GLU A 1 77 ? 15.404 57.252 -0.856 0.50 13.82 89 GLU A CA 1
ATOM 646 C C A GLU A 1 77 ? 14.756 56.498 0.314 0.50 12.96 89 GLU A C 1
ATOM 647 C C B GLU A 1 77 ? 14.707 56.524 0.332 0.50 12.55 89 GLU A C 1
ATOM 648 O O A GLU A 1 77 ? 14.965 57.034 1.392 0.50 11.38 89 GLU A O 1
ATOM 649 O O B GLU A 1 77 ? 14.425 57.147 1.358 0.50 12.01 89 GLU A O 1
ATOM 652 N N . THR 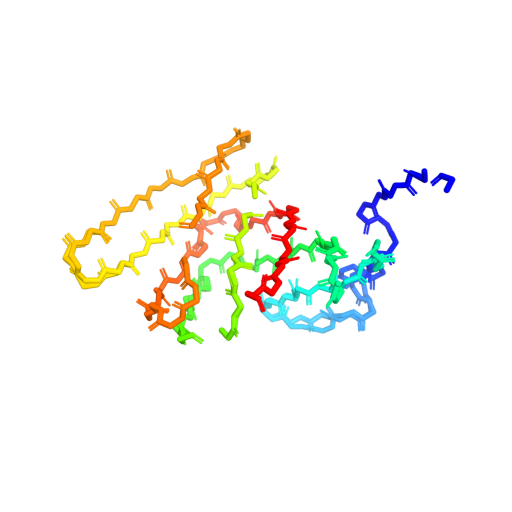A 1 78 ? 14.421 55.221 0.179 1.00 12.32 90 THR A N 1
ATOM 653 C CA . THR A 1 78 ? 14.106 54.339 1.305 1.00 12.46 90 THR A CA 1
ATOM 654 C C . THR A 1 78 ? 14.997 53.127 1.201 1.00 10.71 90 THR A C 1
ATOM 655 O O . THR A 1 78 ? 15.199 52.566 0.112 1.00 12.22 90 THR A O 1
ATOM 659 N N . VAL A 1 79 ? 15.546 52.704 2.331 1.00 9.45 91 VAL A N 1
ATOM 660 C CA . VAL A 1 79 ? 16.274 51.449 2.453 1.00 9.42 91 VAL A CA 1
ATOM 661 C C . VAL A 1 79 ? 15.649 50.638 3.579 1.00 9.76 91 VAL A C 1
ATOM 662 O O . VAL A 1 79 ? 14.970 51.183 4.447 1.00 10.02 91 VAL A O 1
ATOM 666 N N . THR A 1 80 ? 15.853 49.330 3.545 1.00 10.93 92 THR A N 1
ATOM 667 C CA . THR A 1 80 ? 15.460 48.510 4.679 1.00 11.91 92 THR A CA 1
ATOM 668 C C . THR A 1 80 ? 16.676 47.830 5.234 1.00 12.07 92 THR A C 1
ATOM 669 O O . THR A 1 80 ? 17.558 47.376 4.484 1.00 16.24 92 THR A O 1
ATOM 673 N N . ALA A 1 81 ? 16.725 47.694 6.547 1.00 10.99 93 ALA A N 1
ATOM 674 C CA . ALA A 1 81 ? 17.825 47.084 7.233 1.00 10.41 93 ALA A CA 1
ATOM 675 C C . ALA A 1 81 ? 17.357 45.984 8.131 1.00 10.01 93 ALA A C 1
ATOM 676 O O . ALA A 1 81 ? 16.525 46.219 9.032 1.00 9.79 93 ALA A O 1
ATOM 678 N N . GLY A 1 82 ? 17.841 44.774 7.879 1.00 9.22 94 GLY A N 1
ATOM 679 C CA . GLY A 1 82 ? 17.639 43.634 8.714 1.00 8.97 94 GLY A CA 1
ATOM 680 C C . GLY A 1 82 ? 18.897 43.306 9.503 1.00 9.23 94 GLY A C 1
ATOM 681 O O . GLY A 1 82 ? 19.868 44.067 9.477 1.00 9.60 94 GLY A O 1
ATOM 682 N N . PRO A 1 83 ? 18.905 42.185 10.213 1.00 9.80 95 PRO A N 1
ATOM 683 C CA . PRO A 1 83 ? 20.015 41.827 11.083 1.00 9.57 95 PRO A CA 1
ATOM 684 C C . PRO A 1 83 ? 21.354 41.878 10.367 1.00 10.37 95 PRO A C 1
ATOM 685 O O . PRO A 1 83 ? 21.508 41.319 9.289 1.00 11.06 95 PRO A O 1
ATOM 689 N N . GLY A 1 84 ? 22.286 42.596 10.967 1.00 9.53 96 GLY A N 1
ATOM 690 C CA . GLY A 1 84 ? 23.638 42.752 10.440 1.00 8.72 96 GLY A CA 1
ATOM 691 C C . GLY A 1 84 ? 23.835 43.878 9.487 1.00 9.40 96 GLY A C 1
ATOM 692 O O . GLY A 1 84 ? 24.981 44.094 9.062 1.00 9.84 96 GLY A O 1
ATOM 693 N N . GLU A 1 85 ? 22.791 44.592 9.084 1.00 7.84 97 GLU A N 1
ATOM 694 C CA . GLU A 1 85 ? 22.862 45.645 8.092 1.00 7.94 97 GLU A CA 1
ATOM 695 C C . GLU A 1 85 ? 22.915 47.006 8.767 1.00 8.00 97 GLU A C 1
ATOM 696 O O . GLU A 1 85 ? 22.328 47.243 9.828 1.00 8.92 97 GLU A O 1
ATOM 702 N N . ILE A 1 86 ? 23.679 47.898 8.154 1.00 7.95 98 ILE A N 1
ATOM 703 C CA . ILE A 1 86 ? 24.037 49.207 8.707 1.00 8.10 98 ILE A CA 1
ATOM 704 C C . ILE A 1 86 ? 23.406 50.323 7.884 1.00 8.54 98 ILE A C 1
ATOM 705 O O . ILE A 1 86 ? 23.424 50.294 6.645 1.00 9.23 98 ILE A O 1
ATOM 710 N N . VAL A 1 87 ? 22.887 51.319 8.584 1.00 8.76 99 VAL A N 1
ATOM 711 C CA . VAL A 1 87 ? 22.457 52.563 7.929 1.00 8.81 99 VAL A CA 1
ATOM 712 C C . VAL A 1 87 ? 23.207 53.731 8.566 1.00 8.65 99 VAL A C 1
ATOM 713 O O . VAL A 1 87 ? 23.194 53.899 9.800 1.00 9.85 99 VAL A O 1
ATOM 717 N N . TYR A 1 88 ? 23.888 54.506 7.737 1.00 8.83 100 TYR A N 1
ATOM 718 C CA . TYR A 1 88 ? 24.508 55.769 8.140 1.00 8.72 100 TYR A CA 1
ATOM 719 C C . TYR A 1 88 ? 23.493 56.880 7.901 1.00 10.07 100 TYR A C 1
ATOM 720 O O . TYR A 1 88 ? 22.993 57.032 6.775 1.00 9.66 100 TYR A O 1
ATOM 745 N N . PRO A 1 90 ? 23.3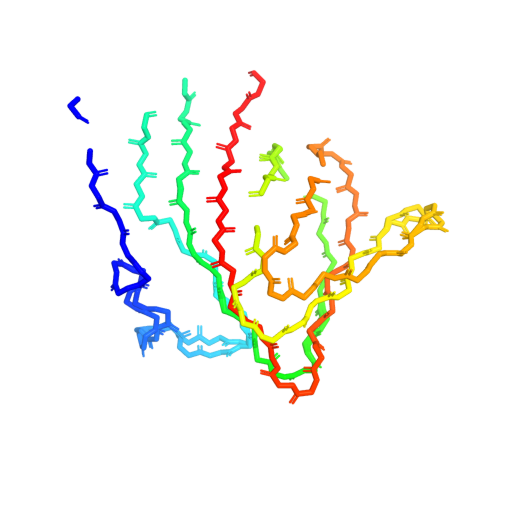33 60.906 8.285 1.00 10.71 102 PRO A N 1
ATOM 746 C CA . PRO A 1 90 ? 24.164 62.069 8.567 1.00 10.94 102 PRO A CA 1
ATOM 747 C C . PRO A 1 90 ? 23.448 63.187 9.323 1.00 9.78 102 PRO A C 1
ATOM 748 O O . PRO A 1 90 ? 22.234 63.388 9.196 1.00 9.81 102 PRO A O 1
ATOM 752 N N . LYS A 1 91 ? 24.239 63.913 10.087 1.00 9.76 103 LYS A N 1
ATOM 753 C CA . LYS A 1 91 ? 23.773 65.088 10.793 1.00 10.12 103 LYS A CA 1
ATOM 754 C C . LYS A 1 91 ? 23.052 66.036 9.851 1.00 10.43 103 LYS A C 1
ATOM 755 O O . LYS A 1 91 ? 23.530 66.301 8.730 1.00 10.64 103 LYS A O 1
ATOM 761 N N . GLY A 1 92 ? 21.890 66.506 10.297 1.00 10.10 104 GLY A N 1
ATOM 762 C CA . GLY A 1 92 ? 21.113 67.472 9.543 1.00 10.92 104 GLY A CA 1
ATOM 763 C C . GLY A 1 92 ? 20.139 66.921 8.522 1.00 11.38 104 GLY A C 1
ATOM 764 O O . GLY A 1 92 ? 19.363 67.699 7.953 1.00 13.13 104 GLY A O 1
ATOM 765 N N A GLU A 1 93 ? 20.184 65.621 8.264 0.50 11.38 105 GLU A N 1
ATOM 766 N N B GLU A 1 93 ? 20.197 65.616 8.267 0.50 11.37 105 GLU A N 1
ATOM 767 C CA A GLU A 1 93 ? 19.214 65.021 7.365 0.50 11.86 105 GLU A CA 1
ATOM 768 C CA B GLU A 1 93 ? 19.258 64.959 7.364 0.50 11.78 105 GLU A CA 1
ATOM 769 C C A GLU A 1 93 ? 18.008 64.584 8.166 0.50 11.01 105 GLU A C 1
ATOM 770 C C B GLU A 1 93 ? 18.014 64.625 8.178 0.50 10.98 105 GLU A C 1
ATOM 771 O O A GL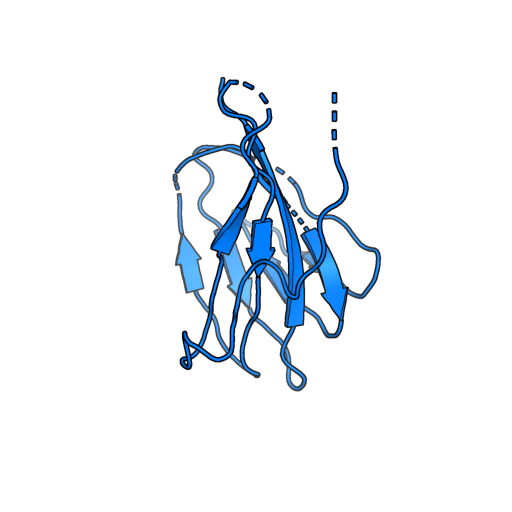U A 1 93 ? 18.122 64.078 9.283 0.50 10.52 105 GLU A O 1
ATOM 772 O O B GLU A 1 93 ? 18.117 64.263 9.342 0.50 10.44 105 GLU A O 1
ATOM 783 N N . THR A 1 94 ? 16.847 64.764 7.555 1.00 10.72 106 THR A N 1
ATOM 784 C CA . THR A 1 94 ? 15.580 64.369 8.167 1.00 10.54 106 THR A CA 1
ATOM 785 C C . THR A 1 94 ? 15.223 62.980 7.698 1.00 10.08 106 THR A C 1
ATOM 786 O O . THR A 1 94 ? 15.120 62.710 6.486 1.00 11.63 106 THR A O 1
ATOM 790 N N . VAL A 1 95 ? 15.151 62.071 8.646 1.00 9.18 107 VAL A N 1
ATOM 791 C CA . VAL A 1 95 ? 14.948 60.668 8.352 1.00 10.50 107 VAL A CA 1
ATOM 792 C C . VAL A 1 95 ? 13.670 60.154 8.995 1.00 10.48 107 VAL A C 1
ATOM 793 O O . VAL A 1 95 ? 13.339 60.565 10.122 1.00 11.33 107 VAL A O 1
ATOM 797 N N . THR A 1 96 ? 12.955 59.270 8.299 1.00 10.45 108 THR A N 1
ATOM 798 C CA . THR A 1 96 ? 11.827 58.529 8.880 1.00 10.78 108 THR A CA 1
ATOM 799 C C . THR A 1 96 ? 12.269 57.101 9.104 1.00 10.75 108 THR A C 1
ATOM 800 O O . THR A 1 96 ? 12.791 56.455 8.171 1.00 12.08 108 THR A O 1
ATOM 804 N N . ILE A 1 97 ? 12.131 56.630 10.328 1.00 10.55 109 ILE A N 1
ATOM 805 C CA . ILE A 1 97 ? 12.471 55.253 10.733 1.00 9.91 109 ILE A CA 1
ATOM 806 C C . ILE A 1 97 ? 11.183 54.525 11.043 1.00 11.03 109 ILE A C 1
ATOM 807 O O . ILE A 1 97 ? 10.393 55.021 11.834 1.00 12.38 109 ILE A O 1
ATOM 812 N N . ARG A 1 98 ? 10.943 53.408 10.385 1.00 9.71 110 ARG A N 1
ATOM 813 C CA . ARG A 1 98 ? 9.717 52.604 10.555 1.00 10.41 110 ARG A CA 1
ATOM 814 C C . ARG A 1 98 ? 10.116 51.188 10.947 1.00 9.29 110 ARG A C 1
ATOM 815 O O . ARG A 1 98 ? 10.883 50.523 10.234 1.00 9.29 110 ARG A O 1
ATOM 823 N N A SER A 1 99 ? 9.645 50.712 12.102 0.50 8.06 111 SER A N 1
ATOM 824 N N B SER A 1 99 ? 9.566 50.734 12.072 0.50 10.07 111 SER A N 1
ATOM 825 C CA A SER A 1 99 ? 9.881 49.316 12.497 0.50 7.89 111 SER A CA 1
ATOM 826 C CA B SER A 1 99 ? 9.749 49.387 12.592 0.50 11.17 111 SER A CA 1
ATOM 827 C C A SER A 1 99 ? 8.753 48.426 12.008 0.50 8.44 111 SER A C 1
ATOM 828 C C B SER A 1 99 ? 8.739 48.457 11.913 0.50 10.39 111 SER A C 1
ATOM 829 O O A SER A 1 99 ? 7.563 48.802 12.047 0.50 8.92 111 SER A O 1
ATOM 830 O O B SER A 1 99 ? 7.603 48.875 11.639 0.50 11.04 111 SER A O 1
ATOM 835 N N . HIS A 1 100 ? 9.141 47.220 11.626 1.00 9.32 112 HIS A N 1
ATOM 836 C CA . HIS A 1 100 ? 8.242 46.240 10.999 1.00 9.64 112 HIS A CA 1
ATOM 837 C C . HIS A 1 100 ? 7.511 45.401 12.061 1.00 10.43 112 HIS A C 1
ATOM 838 O O . HIS A 1 100 ? 7.489 45.772 13.233 1.00 9.45 112 HIS A O 1
ATOM 845 N N A GLU A 1 101 ? 6.866 44.311 11.665 0.50 10.67 113 GLU A N 1
ATOM 846 N N B GLU A 1 101 ? 6.887 44.299 11.652 0.50 11.36 113 GLU A N 1
ATOM 847 C CA A GLU A 1 101 ? 5.885 43.675 12.543 0.50 10.41 113 GLU A CA 1
ATOM 848 C CA B GLU A 1 101 ? 5.899 43.629 12.500 0.50 11.77 113 GLU A CA 1
ATOM 849 C C A GLU A 1 101 ? 6.499 42.928 13.728 0.50 10.67 113 GLU A C 1
ATOM 850 C C B GLU A 1 101 ? 6.497 42.908 13.708 0.50 11.34 113 GLU A C 1
ATOM 851 O O A GLU A 1 101 ? 5.775 42.534 14.643 0.50 11.13 113 GLU A O 1
ATOM 852 O O B GLU A 1 101 ? 5.764 42.527 14.620 0.50 11.74 113 GLU A O 1
ATOM 863 N N . GLU A 1 102 ? 7.812 42.729 13.716 1.00 9.81 114 GLU A N 1
ATOM 864 C CA . GLU A 1 102 ? 8.526 42.097 14.838 1.00 10.44 114 GLU A CA 1
ATOM 865 C C . GLU A 1 102 ? 9.358 43.122 15.598 1.00 9.54 114 GLU A C 1
ATOM 866 O O . GLU A 1 102 ? 10.171 42.760 16.442 1.00 10.45 114 GLU A O 1
ATOM 869 N N . GLY A 1 103 ? 9.150 44.401 15.342 1.00 8.18 115 GLY A N 1
ATOM 870 C CA . GLY A 1 103 ? 9.948 45.428 15.985 1.00 8.36 115 GLY A CA 1
ATOM 871 C C . GLY A 1 103 ? 11.385 45.396 15.534 1.00 8.05 115 GLY A C 1
ATOM 872 O O . GLY A 1 103 ? 11.718 44.836 14.481 1.00 9.12 115 GLY A O 1
ATOM 873 N N . ALA A 1 104 ? 12.275 45.965 16.328 1.00 7.89 116 ALA A N 1
ATOM 874 C CA . ALA A 1 104 ? 13.695 45.935 16.006 1.00 7.36 116 ALA A CA 1
ATOM 875 C C . ALA A 1 104 ? 14.539 46.170 17.253 1.00 7.66 116 ALA A C 1
ATOM 876 O O . ALA A 1 104 ? 14.097 46.831 18.199 1.00 9.02 116 ALA A O 1
ATOM 878 N N . LEU A 1 105 ? 15.764 45.644 17.234 1.00 7.87 117 LEU A N 1
ATOM 879 C CA . LEU A 1 105 ? 16.826 46.019 18.166 1.00 7.78 117 LEU A CA 1
ATOM 880 C C . LEU A 1 105 ? 17.983 46.521 17.313 1.00 8.42 117 LEU A C 1
ATOM 881 O O . LEU A 1 105 ? 18.280 45.943 16.256 1.00 8.11 117 LEU A O 1
ATOM 886 N N . THR A 1 106 ? 18.669 47.535 17.813 1.00 7.20 118 THR A N 1
ATOM 887 C CA . THR A 1 106 ? 19.810 48.133 17.146 1.00 7.16 118 THR A CA 1
ATOM 888 C C . THR A 1 106 ? 20.964 48.374 18.132 1.00 7.59 118 THR A C 1
ATOM 889 O O . THR A 1 106 ? 20.782 48.443 19.356 1.00 7.46 118 THR A O 1
ATOM 893 N N . ALA A 1 107 ? 22.154 48.535 17.570 1.00 7.97 119 ALA A N 1
ATOM 894 C CA . ALA A 1 107 ? 23.278 49.224 18.209 1.00 7.99 119 ALA A CA 1
ATOM 895 C C . ALA A 1 107 ? 23.652 50.395 17.367 1.00 8.34 119 ALA A C 1
ATOM 896 O O . ALA A 1 107 ? 23.377 50.424 16.175 1.00 9.63 119 ALA A O 1
ATOM 898 N N . TYR A 1 108 ? 24.289 51.382 17.952 1.00 9.00 120 TYR A N 1
ATOM 899 C CA . TYR A 1 108 ? 24.699 52.544 17.183 1.00 9.15 120 TYR A CA 1
ATOM 900 C C . TYR A 1 108 ? 25.892 53.230 17.786 1.00 9.19 120 TYR A C 1
ATOM 901 O O . TYR A 1 108 ? 26.189 53.108 18.982 1.00 9.08 120 TYR A O 1
ATOM 910 N N . VAL A 1 109 ? 26.559 54.011 16.932 1.00 9.02 121 VAL A N 1
ATOM 911 C CA . VAL A 1 109 ? 27.638 54.891 17.330 1.00 9.60 121 VAL A CA 1
ATOM 912 C C . VAL A 1 109 ? 27.340 56.259 16.764 1.00 10.49 121 VAL A C 1
ATOM 913 O O . VAL A 1 109 ? 27.028 56.374 15.567 1.00 10.75 121 VAL A O 1
ATOM 917 N N . THR A 1 110 ? 27.428 57.288 17.600 1.00 10.73 122 THR A N 1
ATOM 918 C CA . THR A 1 110 ? 27.275 58.677 17.130 1.00 12.52 122 THR A CA 1
ATOM 919 C C . THR A 1 110 ? 28.559 59.417 17.323 1.00 14.35 122 THR A C 1
ATOM 920 O O . THR A 1 110 ? 29.372 59.095 18.193 1.00 13.18 122 THR A O 1
ATOM 924 N N . TYR A 1 111 ? 28.773 60.439 16.505 1.00 16.63 123 TYR A N 1
ATOM 925 C CA . TYR A 1 111 ? 29.962 61.235 16.710 1.00 20.72 123 TYR A CA 1
ATOM 926 C C . TYR A 1 111 ? 29.723 62.621 16.215 1.00 23.02 123 TYR A C 1
ATOM 927 O O . TYR A 1 111 ? 28.780 62.858 15.449 1.00 21.84 123 TYR A O 1
ATOM 936 N N . PRO A 1 112 ? 30.561 63.540 16.699 1.00 27.91 124 PRO A N 1
ATOM 937 C CA . PRO A 1 112 ? 30.374 64.918 16.349 1.00 30.43 124 PRO A CA 1
ATOM 938 C C . PRO A 1 112 ? 31.217 65.256 15.133 1.00 32.70 124 PRO A C 1
ATOM 939 O O . PRO A 1 112 ? 32.110 64.488 14.745 1.00 32.80 124 PRO A O 1
ATOM 943 N N . HIS A 1 113 ? 30.924 66.402 14.539 1.00 35.70 125 HIS A N 1
ATOM 944 C CA . HIS A 1 113 ? 31.895 67.081 13.684 1.00 37.68 125 HIS A CA 1
ATOM 945 C C . HIS A 1 113 ? 32.947 67.771 14.558 1.00 38.62 125 HIS A C 1
ATOM 946 O O . HIS A 1 113 ? 32.611 68.577 15.439 1.00 39.71 125 HIS A O 1
#

Organism: Rhizobium johnstonii (strain DSM 114642 / LMG 32736 / 3841) (NCBI:txid216596)

B-factor: mean 14.36, std 7.43, range [5.63, 53.83]

Sequence (99 aa):
KRKFTIADAASSLLEERRSSPPGGQQEEAADISVGNLGPITIIGYGRRYAPGQQSSLTETAVVDDDVIVLEGRLSVSTTDDGGEETVTAGPGEIVYPKGEETVTIRSSHEEEGALTAYVTYPH

Solvent-accessible surface area: 6069 Å² total

Radius of gyration: 13.18 Å; Cα contacts (8 Å, |Δi|>4): 268; chains: 1; bounding box: 36×26×35 Å

Nearest PDB structures (foldseek):
  3lwc-assembly1_A-2  TM=1.002E+00  e=1.407E-16  Rhizobium johnstonii 3841
  4axo-assembly1_A  TM=7.254E-01  e=1.938E-06  Clostridioides difficile 630
  2pyt-assembly1_B  TM=7.767E-01  e=5.934E-06  Salmonella enterica subsp. enterica serovar Typhimurium str. LT2
  2ozj-assembly2_B-3  TM=7.740E-01  e=2.250E-05  Desulfitobacterium hafniense DCB-2
  3fjs-assembly2_D  TM=6.651E-01  e=6.890E-05  Cupriavidus pinatubonensis JMP134